Protein AF-A0A7C5UP45-F1 (afdb_monomer_lite)

Secondary structure (DSSP, 8-state):
-PPPPHHHHHHHHSHHHHHHHHHHHHHHHHHHHHHHHHHTT-GGGHHHHHHTHHHHHHHHHTT-S-HHHHHHHHHHHHHHHHHHHHHTTT-HHHHHHHHHHHHHHHHHHHHHHHHHS-----------------

pLDDT: mean 72.54, std 12.71, range [48.19, 88.56]

Sequence (134 aa):
MEEPTASEQERTIGRPAWRRVFIATLVAAGSFLLFYMGAILLPLLIWPGCVVFLPVGVWLGRGSRRPWMEGALYGLFATALVLLLLLLSDFPWAGLSALFLVLPQGVLGTWLGARLFPTWPRPPEKEEGDVPPP

Structure (mmCIF, N/CA/C/O backbone):
data_AF-A0A7C5UP45-F1
#
_entry.id   AF-A0A7C5UP45-F1
#
loop_
_atom_site.group_PDB
_atom_site.id
_atom_site.type_symbol
_atom_site.label_atom_id
_atom_site.label_alt_id
_atom_site.label_comp_id
_atom_site.label_asym_id
_atom_site.label_entity_id
_atom_site.label_seq_id
_atom_site.pdbx_PDB_ins_code
_atom_site.Cartn_x
_atom_site.Cartn_y
_atom_site.Cartn_z
_atom_site.occupancy
_atom_site.B_iso_or_equiv
_atom_site.auth_seq_id
_atom_site.auth_comp_id
_atom_site.auth_asym_id
_atom_site.auth_atom_id
_atom_site.pdbx_PDB_model_num
ATOM 1 N N . MET A 1 1 ? -18.748 22.664 32.625 1.00 49.09 1 MET A N 1
ATOM 2 C CA . MET A 1 1 ? -18.584 21.973 31.332 1.00 49.09 1 MET A CA 1
ATOM 3 C C . MET A 1 1 ? -17.423 22.653 30.641 1.00 49.09 1 MET A C 1
ATOM 5 O O . MET A 1 1 ? -17.612 23.728 30.094 1.00 49.09 1 MET A O 1
ATOM 9 N N . GLU A 1 2 ? -16.218 22.117 30.805 1.00 51.72 2 GLU A N 1
ATOM 10 C CA . GLU A 1 2 ? -15.027 22.642 30.133 1.00 51.72 2 GLU A CA 1
ATOM 11 C C . GLU A 1 2 ? -14.942 21.976 28.758 1.00 51.72 2 GLU A C 1
ATOM 13 O O . GLU A 1 2 ? -14.917 20.748 28.661 1.00 51.72 2 GLU A O 1
ATOM 18 N N . GLU A 1 3 ? -14.988 22.777 27.693 1.00 48.84 3 GLU A N 1
ATOM 19 C CA . GLU A 1 3 ? -14.711 22.291 26.344 1.00 48.84 3 GLU A CA 1
ATOM 20 C C . GLU A 1 3 ? -13.241 21.852 26.282 1.00 48.84 3 GLU A C 1
ATOM 22 O O . GLU A 1 3 ? -12.353 22.654 26.590 1.00 48.84 3 GLU A O 1
ATOM 27 N N . PRO A 1 4 ? -12.943 20.599 25.899 1.00 50.41 4 PRO A N 1
ATOM 28 C CA . PRO A 1 4 ? -11.565 20.168 25.742 1.00 50.41 4 PRO A CA 1
ATOM 29 C C . PRO A 1 4 ? -10.912 20.991 24.627 1.00 50.41 4 PRO A C 1
ATOM 31 O O . PRO A 1 4 ? -11.376 21.015 23.486 1.00 50.41 4 PRO A O 1
ATOM 34 N N . THR A 1 5 ? -9.833 21.689 24.974 1.00 60.75 5 THR A N 1
ATOM 35 C CA . THR A 1 5 ? -9.086 22.549 24.052 1.00 60.75 5 THR A CA 1
ATOM 36 C C . THR A 1 5 ? -8.499 21.732 22.896 1.00 60.75 5 THR A C 1
ATOM 38 O O . THR A 1 5 ? -8.014 20.613 23.084 1.00 60.75 5 THR A O 1
ATOM 41 N N . ALA A 1 6 ? -8.507 22.294 21.680 1.00 55.94 6 ALA A N 1
ATOM 42 C CA . ALA A 1 6 ? -8.041 21.638 20.448 1.00 55.94 6 ALA A CA 1
ATOM 43 C C . ALA A 1 6 ? -6.638 20.992 20.567 1.00 55.94 6 ALA A C 1
ATOM 45 O O . ALA A 1 6 ? -6.355 19.985 19.918 1.00 55.94 6 ALA A O 1
ATOM 46 N N . SER A 1 7 ? -5.790 21.504 21.465 1.00 56.31 7 SER A N 1
ATOM 47 C CA . SER A 1 7 ? -4.458 20.973 21.773 1.00 56.31 7 SER A CA 1
ATOM 48 C C . SER A 1 7 ? -4.440 19.616 22.497 1.00 56.31 7 SER A C 1
ATOM 50 O O . SER A 1 7 ? -3.471 18.864 22.359 1.00 56.31 7 SER A O 1
ATOM 52 N N . GLU A 1 8 ? -5.478 19.258 23.260 1.00 48.88 8 GLU A N 1
ATOM 53 C CA . GLU A 1 8 ? -5.574 17.946 23.928 1.00 48.88 8 GLU A CA 1
ATOM 54 C C . GLU A 1 8 ? -6.132 16.857 23.005 1.00 48.88 8 GLU A C 1
ATOM 56 O O . GLU A 1 8 ? -5.704 15.695 23.066 1.00 48.88 8 GLU A O 1
ATOM 61 N N . GLN A 1 9 ? -7.006 17.244 22.071 1.00 48.97 9 GLN A N 1
ATOM 62 C CA . GLN A 1 9 ? -7.429 16.380 20.968 1.00 48.97 9 GLN A CA 1
ATOM 63 C C . GLN A 1 9 ? -6.245 16.016 20.058 1.00 48.97 9 GLN A C 1
ATOM 65 O O . GLN A 1 9 ? -6.103 14.860 19.659 1.00 48.97 9 GLN A O 1
ATOM 70 N N . GLU A 1 10 ? -5.338 16.954 19.787 1.00 50.75 10 GLU A N 1
ATOM 71 C CA . GLU A 1 10 ? -4.148 16.709 18.960 1.00 50.75 10 GLU A CA 1
ATOM 72 C C . GLU A 1 10 ? -3.161 15.718 19.607 1.00 50.75 10 GLU A C 1
ATOM 74 O O . GLU A 1 10 ? -2.596 14.848 18.935 1.00 50.75 10 GLU A O 1
ATOM 79 N N . ARG A 1 11 ? -2.992 15.781 20.936 1.00 51.16 11 ARG A N 1
ATOM 80 C CA . ARG A 1 11 ? -2.053 14.911 21.671 1.00 51.16 11 ARG A CA 1
ATOM 81 C C . ARG A 1 11 ? -2.527 13.467 21.813 1.00 51.16 11 ARG A C 1
ATOM 83 O O . ARG A 1 11 ? -1.695 12.559 21.855 1.00 51.16 11 ARG A O 1
ATOM 90 N N . THR A 1 12 ? -3.834 13.231 21.855 1.00 48.19 12 THR A N 1
ATOM 91 C CA . THR A 1 12 ? -4.408 11.885 22.037 1.00 48.19 12 THR A CA 1
ATOM 92 C C . THR A 1 12 ? -4.595 11.121 20.723 1.00 48.19 12 THR A C 1
ATOM 94 O O . THR A 1 12 ? -4.638 9.889 20.728 1.00 48.19 12 THR A O 1
ATOM 97 N N . ILE A 1 13 ? -4.610 11.817 19.582 1.00 52.50 13 ILE A N 1
ATOM 98 C CA . ILE A 1 13 ? -4.746 11.213 18.245 1.00 52.50 13 ILE A CA 1
ATOM 99 C C . ILE A 1 13 ? -3.394 10.701 17.685 1.00 52.50 13 ILE A C 1
ATOM 101 O O . ILE A 1 13 ? -3.366 9.807 16.839 1.00 52.50 13 ILE A O 1
ATOM 105 N N . GLY A 1 14 ? -2.252 11.218 18.149 1.00 51.59 14 GLY A N 1
ATOM 106 C CA . GLY A 1 14 ? -1.064 11.295 17.286 1.00 51.59 14 GLY A CA 1
ATOM 107 C C . GLY A 1 14 ? -0.025 10.165 17.294 1.00 51.59 14 GLY A C 1
ATOM 108 O O . GLY A 1 14 ? 0.651 9.994 16.288 1.00 51.59 14 GLY A O 1
ATOM 109 N N . ARG A 1 15 ? 0.184 9.392 18.371 1.00 54.56 15 ARG A N 1
ATOM 110 C CA . ARG A 1 15 ? 1.388 8.518 18.460 1.00 54.56 15 ARG A CA 1
ATOM 111 C C . ARG A 1 15 ? 1.224 7.074 17.955 1.00 54.56 15 ARG A C 1
ATOM 113 O O . ARG A 1 15 ? 2.070 6.630 17.175 1.00 54.56 15 ARG A O 1
ATOM 120 N N . PRO A 1 16 ? 0.193 6.306 18.353 1.00 59.97 16 PRO A N 1
ATOM 121 C CA . PRO A 1 16 ? 0.090 4.906 17.935 1.00 59.97 16 PRO A CA 1
ATOM 122 C C . PRO A 1 16 ? -0.357 4.745 16.473 1.00 59.97 16 PRO A C 1
ATOM 124 O O . PRO A 1 16 ? 0.100 3.815 15.809 1.00 59.97 16 PRO A O 1
ATOM 127 N N . ALA A 1 17 ? -1.198 5.649 15.956 1.00 69.38 17 ALA A N 1
ATOM 128 C CA . ALA A 1 17 ? -1.698 5.603 14.579 1.00 69.38 17 ALA A CA 1
ATOM 129 C C . ALA A 1 17 ? -0.594 5.922 13.555 1.00 69.38 17 ALA A C 1
ATOM 131 O O . ALA A 1 17 ? -0.357 5.142 12.635 1.00 69.38 17 ALA A O 1
ATOM 132 N N . TRP A 1 18 ? 0.171 6.998 13.777 1.00 73.88 18 TRP A N 1
ATOM 133 C CA . TRP A 1 18 ? 1.299 7.366 12.913 1.00 73.88 18 TRP A CA 1
ATOM 134 C C . TRP A 1 18 ? 2.383 6.296 12.852 1.00 73.88 18 TRP A C 1
ATOM 136 O O . TRP A 1 18 ? 2.895 5.995 11.776 1.00 73.88 18 TRP A O 1
ATOM 146 N N . ARG A 1 19 ? 2.703 5.669 13.989 1.00 81.88 19 ARG A N 1
ATOM 147 C CA . ARG A 1 19 ? 3.680 4.576 14.028 1.00 81.88 19 ARG A CA 1
ATOM 148 C C . ARG A 1 19 ? 3.232 3.382 13.179 1.00 81.88 19 ARG A C 1
ATOM 150 O O . ARG A 1 19 ? 4.066 2.782 12.509 1.00 81.88 19 ARG A O 1
ATOM 157 N N . ARG A 1 20 ? 1.937 3.046 13.175 1.00 80.69 20 ARG A N 1
ATOM 158 C CA . ARG A 1 20 ? 1.391 1.968 12.330 1.00 80.69 20 ARG A CA 1
ATOM 159 C C . ARG A 1 20 ? 1.444 2.318 10.850 1.00 80.69 20 ARG A C 1
ATOM 161 O O . ARG A 1 20 ? 1.889 1.481 10.075 1.00 80.69 20 ARG A O 1
ATOM 168 N N . VAL A 1 21 ? 1.061 3.542 10.482 1.00 82.44 21 VAL A N 1
ATOM 169 C CA . VAL A 1 21 ? 1.167 4.031 9.098 1.00 82.44 21 VAL A CA 1
ATOM 170 C C . VAL A 1 21 ? 2.620 3.969 8.631 1.00 82.44 21 VAL A C 1
ATOM 172 O O . VAL A 1 21 ? 2.894 3.402 7.583 1.00 82.44 21 VAL A O 1
ATOM 175 N N . PHE A 1 22 ? 3.565 4.455 9.438 1.00 83.06 22 PHE A N 1
ATOM 176 C CA . PHE A 1 22 ? 4.987 4.436 9.099 1.00 83.06 22 PHE A CA 1
ATOM 177 C C . PHE A 1 22 ? 5.538 3.012 8.924 1.00 83.06 22 PHE A C 1
ATOM 179 O O . PHE A 1 22 ? 6.210 2.732 7.935 1.00 83.06 22 PHE A O 1
ATOM 186 N N . ILE A 1 23 ? 5.213 2.091 9.840 1.00 85.56 23 ILE A N 1
ATOM 187 C CA . ILE A 1 23 ? 5.613 0.678 9.724 1.00 85.56 23 ILE A CA 1
ATOM 188 C C . ILE A 1 23 ? 4.985 0.038 8.480 1.00 85.56 23 ILE A C 1
ATOM 190 O O . ILE A 1 23 ? 5.685 -0.642 7.738 1.00 85.56 23 ILE A O 1
ATOM 194 N N . ALA A 1 24 ? 3.695 0.267 8.223 1.00 83.88 24 ALA A N 1
ATOM 195 C CA . ALA A 1 24 ? 3.014 -0.253 7.038 1.00 83.88 24 ALA A CA 1
ATOM 196 C C . ALA A 1 24 ? 3.665 0.268 5.750 1.00 83.88 24 ALA A C 1
ATOM 198 O O . ALA A 1 24 ? 3.940 -0.511 4.838 1.00 83.88 24 ALA A O 1
ATOM 199 N N . THR A 1 25 ? 3.999 1.559 5.699 1.00 84.62 25 THR A N 1
ATOM 200 C CA . THR A 1 25 ? 4.753 2.145 4.589 1.00 84.62 25 THR A CA 1
ATOM 201 C C . THR A 1 25 ? 6.107 1.462 4.427 1.00 84.62 25 THR A C 1
ATOM 203 O O . THR A 1 25 ? 6.414 1.041 3.320 1.00 84.62 25 THR A O 1
ATOM 206 N N . LEU A 1 26 ? 6.890 1.284 5.497 1.00 86.19 26 LEU A N 1
ATOM 207 C CA . LEU A 1 26 ? 8.199 0.618 5.431 1.00 86.19 26 LEU A CA 1
ATOM 208 C C . LEU A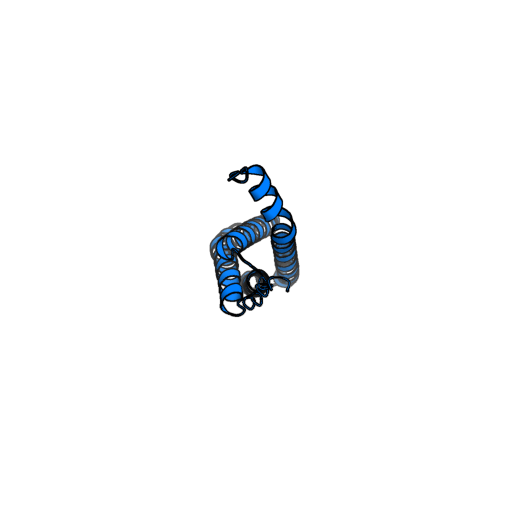 1 26 ? 8.109 -0.847 4.982 1.00 86.19 26 LEU A C 1
ATOM 210 O O . LEU A 1 26 ? 8.955 -1.308 4.220 1.00 86.19 26 LEU A O 1
ATOM 214 N N . VAL A 1 27 ? 7.090 -1.585 5.422 1.00 86.06 27 VAL A N 1
ATOM 215 C CA . VAL A 1 27 ? 6.881 -2.981 5.011 1.00 86.06 27 VAL A CA 1
ATOM 216 C C . VAL A 1 27 ? 6.502 -3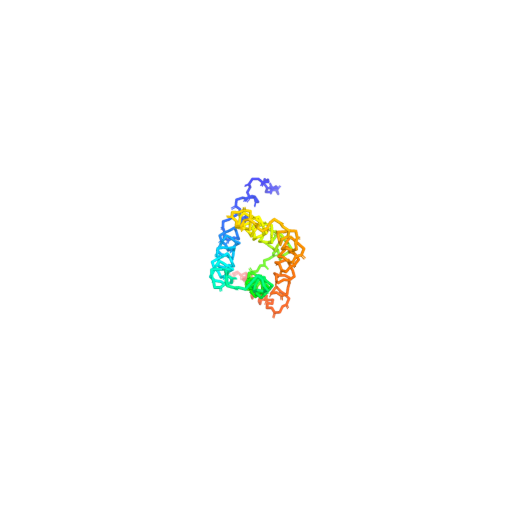.057 3.535 1.00 86.06 27 VAL A C 1
ATOM 218 O O . VAL A 1 27 ? 7.069 -3.866 2.798 1.00 86.06 27 VAL A O 1
ATOM 221 N N . ALA A 1 28 ? 5.581 -2.201 3.086 1.00 84.25 28 ALA A N 1
ATOM 222 C CA . ALA A 1 28 ? 5.188 -2.135 1.682 1.00 84.25 28 ALA A CA 1
ATOM 223 C C . ALA A 1 28 ? 6.361 -1.704 0.796 1.00 84.25 28 ALA A C 1
ATOM 225 O O . ALA A 1 28 ? 6.610 -2.319 -0.234 1.00 84.25 28 ALA A O 1
ATOM 226 N N . ALA A 1 29 ? 7.123 -0.712 1.249 1.00 81.56 29 ALA A N 1
ATOM 227 C CA . ALA A 1 29 ? 8.343 -0.226 0.627 1.00 81.56 29 ALA A CA 1
ATOM 228 C C . ALA A 1 29 ? 9.406 -1.309 0.475 1.00 81.56 29 ALA A C 1
ATOM 230 O O . ALA A 1 29 ? 9.917 -1.514 -0.619 1.00 81.56 29 ALA A O 1
ATOM 231 N N . GLY A 1 30 ? 9.734 -2.006 1.565 1.00 82.44 30 GLY A N 1
ATOM 232 C CA . GLY A 1 30 ? 10.732 -3.070 1.560 1.00 82.44 30 GLY A CA 1
ATOM 233 C C . GLY A 1 30 ? 10.302 -4.234 0.673 1.00 82.44 30 GLY A C 1
ATOM 234 O O . GLY A 1 30 ? 11.103 -4.738 -0.106 1.00 82.44 30 GLY A O 1
ATOM 235 N N . SER A 1 31 ? 9.020 -4.606 0.721 1.00 83.38 31 SER A N 1
ATOM 236 C CA . SER A 1 31 ? 8.462 -5.649 -0.147 1.00 83.38 31 SER A CA 1
ATOM 237 C C . SER A 1 31 ? 8.519 -5.235 -1.617 1.00 83.38 31 SER A C 1
ATOM 239 O O . SER A 1 31 ? 8.992 -6.001 -2.452 1.00 83.38 31 SER A O 1
ATOM 241 N N . PHE A 1 32 ? 8.102 -4.005 -1.930 1.00 80.25 32 PHE A N 1
ATOM 242 C CA . PHE A 1 32 ? 8.189 -3.443 -3.273 1.00 80.25 32 PHE A CA 1
ATOM 243 C C . PHE A 1 32 ? 9.639 -3.382 -3.757 1.00 80.25 32 PHE A C 1
ATOM 245 O O . PHE A 1 32 ? 9.904 -3.786 -4.879 1.00 80.25 32 PHE A O 1
ATOM 252 N N . LEU A 1 33 ? 10.583 -2.954 -2.916 1.00 78.44 33 LEU A N 1
ATOM 253 C CA . LEU A 1 33 ? 12.004 -2.879 -3.253 1.00 78.44 33 LEU A CA 1
ATOM 254 C C . LEU A 1 33 ? 12.608 -4.265 -3.513 1.00 78.44 33 LEU A C 1
ATOM 256 O O . LEU A 1 33 ? 13.382 -4.416 -4.452 1.00 78.44 33 LEU A O 1
ATOM 260 N N . LEU A 1 34 ? 12.247 -5.278 -2.722 1.00 79.12 34 LEU A N 1
ATOM 261 C CA . LEU A 1 34 ? 12.676 -6.664 -2.945 1.00 79.12 34 LEU A CA 1
ATOM 262 C C . LEU A 1 34 ? 12.141 -7.203 -4.276 1.00 79.12 34 LEU A C 1
ATOM 264 O O . LEU A 1 34 ? 12.897 -7.790 -5.050 1.00 79.12 34 LEU A O 1
ATOM 268 N N . PHE A 1 35 ? 10.863 -6.950 -4.573 1.00 75.38 35 PHE A N 1
ATOM 269 C CA . PHE A 1 35 ? 10.282 -7.269 -5.877 1.00 75.38 35 PHE A CA 1
ATOM 270 C C . PHE A 1 35 ? 10.964 -6.493 -7.003 1.00 75.38 35 PHE A C 1
ATOM 272 O O . PHE A 1 35 ? 11.259 -7.070 -8.042 1.00 75.38 35 PHE A O 1
ATOM 279 N N . TYR A 1 36 ? 11.259 -5.213 -6.783 1.00 72.94 36 TYR A N 1
ATOM 280 C CA . TYR A 1 36 ? 11.886 -4.323 -7.749 1.00 72.94 36 TYR A CA 1
ATOM 281 C C . TYR A 1 36 ? 13.330 -4.734 -8.075 1.00 72.94 36 TYR A C 1
ATOM 283 O O . TYR A 1 36 ? 13.696 -4.815 -9.242 1.00 72.94 36 TYR A O 1
ATOM 291 N N . MET A 1 37 ? 14.129 -5.085 -7.065 1.00 72.31 37 MET A N 1
ATOM 292 C CA . MET A 1 37 ? 15.483 -5.628 -7.233 1.00 72.31 37 MET A CA 1
ATOM 293 C C . MET A 1 37 ? 15.469 -6.942 -8.027 1.00 72.31 37 MET A C 1
ATOM 295 O O . MET A 1 37 ? 16.316 -7.141 -8.895 1.00 72.31 37 MET A O 1
ATOM 299 N N . GLY A 1 38 ? 14.478 -7.813 -7.796 1.00 65.12 38 GLY A N 1
ATOM 300 C CA . GLY A 1 38 ? 14.257 -9.001 -8.632 1.00 65.12 38 GLY A CA 1
ATOM 301 C C . GLY A 1 38 ? 13.734 -8.673 -10.040 1.00 65.12 38 GLY A C 1
ATOM 302 O O . GLY A 1 38 ? 13.993 -9.412 -10.989 1.00 65.12 38 GLY A O 1
ATOM 303 N N . ALA A 1 39 ? 13.029 -7.549 -10.186 1.00 60.94 39 ALA A N 1
ATOM 304 C CA . ALA A 1 39 ? 12.409 -7.070 -11.419 1.00 60.94 39 ALA A CA 1
ATOM 305 C C . ALA A 1 39 ? 13.349 -6.323 -12.367 1.00 60.94 39 ALA A C 1
ATOM 307 O O . ALA A 1 39 ? 12.959 -6.091 -13.508 1.00 60.94 39 ALA A O 1
ATOM 308 N N . ILE A 1 40 ? 14.578 -5.989 -11.958 1.00 57.81 40 ILE A N 1
ATOM 309 C CA . ILE A 1 40 ? 15.595 -5.379 -12.839 1.00 57.81 40 ILE A CA 1
ATOM 310 C C . ILE A 1 40 ? 15.791 -6.195 -14.136 1.00 57.81 40 ILE A C 1
ATOM 312 O O . ILE A 1 40 ? 16.143 -5.641 -15.173 1.00 57.81 40 ILE A O 1
ATOM 316 N N . LEU A 1 41 ? 15.492 -7.499 -14.111 1.00 53.25 41 LEU A N 1
ATOM 317 C CA . LEU A 1 41 ? 15.509 -8.378 -15.284 1.00 53.25 41 LEU A CA 1
ATOM 318 C C . LEU A 1 41 ? 14.244 -8.304 -16.167 1.00 53.25 41 LEU A C 1
ATOM 320 O O . LEU A 1 41 ? 14.331 -8.615 -17.353 1.00 53.25 41 LEU A O 1
ATOM 324 N N . LEU A 1 42 ? 13.080 -7.906 -15.638 1.00 56.94 42 LEU A N 1
ATOM 325 C CA . LEU A 1 42 ? 11.813 -7.804 -16.375 1.00 56.94 42 LEU A CA 1
ATOM 326 C C . LEU A 1 42 ? 10.968 -6.603 -15.884 1.00 56.94 42 LEU A C 1
ATOM 328 O O . LEU A 1 42 ? 10.287 -6.720 -14.864 1.00 56.94 42 LEU A O 1
ATOM 332 N N . PRO A 1 43 ? 10.873 -5.491 -16.642 1.00 58.94 43 PRO A N 1
ATOM 333 C CA . PRO A 1 43 ? 10.050 -4.326 -16.272 1.00 58.94 43 PRO A CA 1
ATOM 334 C C . PRO A 1 43 ? 8.548 -4.639 -16.104 1.00 58.94 43 PRO A C 1
ATOM 336 O O . PRO A 1 43 ? 7.821 -3.910 -15.431 1.00 58.94 43 PRO A O 1
ATOM 339 N N . LEU A 1 44 ? 8.079 -5.770 -16.642 1.00 61.91 44 LEU A N 1
ATOM 340 C CA . LEU A 1 44 ? 6.729 -6.306 -16.422 1.00 61.91 44 LEU A CA 1
ATOM 341 C C . LEU A 1 44 ? 6.433 -6.636 -14.944 1.00 61.91 44 LEU A C 1
ATOM 343 O O . LEU A 1 44 ? 5.268 -6.685 -14.554 1.00 61.91 44 LEU A O 1
ATOM 347 N N . LEU A 1 45 ? 7.461 -6.823 -14.110 1.00 64.62 45 LEU A N 1
ATOM 348 C CA . LEU A 1 45 ? 7.321 -7.181 -12.695 1.00 64.62 45 LEU A CA 1
ATOM 349 C C . LEU A 1 45 ? 7.012 -5.984 -11.770 1.00 64.62 45 LEU A C 1
ATOM 351 O O . LEU A 1 45 ? 6.694 -6.187 -10.597 1.00 64.62 45 LEU A O 1
ATOM 355 N N . ILE A 1 46 ? 7.005 -4.749 -12.284 1.00 67.06 46 ILE A N 1
ATOM 356 C CA . ILE A 1 46 ? 6.569 -3.563 -11.519 1.00 67.06 46 ILE A CA 1
ATOM 357 C C . ILE A 1 46 ? 5.098 -3.708 -11.086 1.00 67.06 46 ILE A C 1
ATOM 359 O O . ILE A 1 46 ? 4.740 -3.386 -9.954 1.00 67.06 46 ILE A O 1
ATOM 363 N N . TRP A 1 47 ? 4.257 -4.273 -11.956 1.00 68.38 47 TRP A N 1
ATOM 364 C CA . TRP A 1 47 ? 2.829 -4.493 -11.710 1.00 68.38 47 TRP A CA 1
ATOM 365 C C . TRP A 1 47 ? 2.532 -5.460 -10.551 1.00 68.38 47 TRP A C 1
ATOM 367 O O . TRP A 1 47 ? 1.772 -5.081 -9.658 1.00 68.38 47 TRP A O 1
ATOM 377 N N . PRO A 1 48 ? 3.117 -6.675 -10.488 1.00 69.19 48 PRO A N 1
ATOM 378 C CA . PRO A 1 48 ? 2.982 -7.535 -9.314 1.00 69.19 48 PRO A CA 1
ATOM 379 C C . PRO A 1 48 ? 3.625 -6.923 -8.064 1.00 69.19 48 PRO A C 1
ATOM 381 O O . PRO A 1 48 ? 3.098 -7.116 -6.970 1.00 69.19 48 PRO A O 1
ATOM 384 N N . GLY A 1 49 ? 4.678 -6.111 -8.210 1.00 71.81 49 GLY A N 1
ATOM 385 C CA . GLY A 1 49 ? 5.218 -5.305 -7.113 1.00 71.81 49 GLY A CA 1
ATOM 386 C C . GLY A 1 49 ? 4.165 -4.381 -6.491 1.00 71.81 49 GLY A C 1
ATOM 387 O O . GLY A 1 49 ? 4.100 -4.270 -5.272 1.00 71.81 49 GLY A O 1
ATOM 388 N N . CYS A 1 50 ? 3.271 -3.788 -7.288 1.00 75.44 50 CYS A N 1
ATOM 389 C CA . CYS A 1 50 ? 2.169 -2.969 -6.771 1.00 75.44 50 CYS A CA 1
ATOM 390 C C . CYS A 1 50 ? 1.100 -3.781 -6.010 1.00 75.44 50 CYS A C 1
ATOM 392 O O . CYS A 1 50 ? 0.390 -3.242 -5.161 1.00 75.44 50 CYS A O 1
ATOM 394 N N . VAL A 1 51 ? 0.983 -5.090 -6.245 1.00 80.69 51 VAL A N 1
ATOM 395 C CA . VAL A 1 51 ? -0.011 -5.927 -5.548 1.00 80.69 51 VAL A CA 1
ATOM 396 C C . VAL A 1 51 ? 0.259 -5.983 -4.040 1.00 80.69 51 VAL A C 1
ATOM 398 O O . VAL A 1 51 ? -0.688 -6.153 -3.279 1.00 80.69 51 VAL A O 1
ATOM 401 N N . VAL A 1 52 ? 1.500 -5.756 -3.583 1.00 83.62 52 VAL A N 1
ATOM 402 C CA . VAL A 1 52 ? 1.869 -5.790 -2.152 1.00 83.62 52 VAL A CA 1
ATOM 403 C C . VAL A 1 52 ? 1.259 -4.650 -1.326 1.00 83.62 52 VAL A C 1
ATOM 405 O O . VAL A 1 52 ? 1.092 -4.803 -0.115 1.00 83.62 52 VAL A O 1
ATOM 408 N N . PHE A 1 53 ? 0.868 -3.530 -1.946 1.00 84.50 53 PHE A N 1
ATOM 409 C CA . PHE A 1 53 ? 0.275 -2.392 -1.228 1.00 84.50 53 PHE A CA 1
ATOM 410 C C . PHE A 1 53 ? -1.133 -2.700 -0.706 1.00 84.50 53 PHE A C 1
ATOM 412 O O . PHE A 1 53 ? -1.540 -2.209 0.346 1.00 84.50 53 PHE A O 1
ATOM 419 N N . LEU A 1 54 ? -1.870 -3.563 -1.404 1.00 84.44 54 LEU A N 1
ATOM 420 C CA . LEU A 1 54 ? -3.232 -3.932 -1.036 1.00 84.44 54 LEU A CA 1
ATOM 421 C C . LEU A 1 54 ? -3.308 -4.782 0.254 1.00 84.44 54 LEU A C 1
ATOM 423 O O . LEU A 1 54 ? -4.020 -4.367 1.167 1.00 84.44 54 LEU A O 1
ATOM 427 N N . PRO A 1 55 ? -2.578 -5.907 0.419 1.00 86.06 55 PRO A N 1
ATOM 428 C CA . PRO A 1 55 ? -2.591 -6.685 1.658 1.00 86.06 55 PRO A CA 1
ATOM 429 C C . PRO A 1 55 ? -1.995 -5.917 2.844 1.00 86.06 55 PRO A C 1
ATOM 431 O O . PRO A 1 55 ? -2.480 -6.071 3.966 1.00 86.06 55 PRO A O 1
ATOM 434 N N . VAL A 1 56 ? -1.000 -5.052 2.616 1.00 86.44 56 VAL A N 1
ATOM 435 C CA . VAL A 1 56 ? -0.467 -4.177 3.673 1.00 86.44 56 VAL A CA 1
ATOM 436 C C . VAL A 1 56 ? -1.507 -3.135 4.094 1.00 86.44 56 VAL A C 1
ATOM 438 O O . VAL A 1 56 ? -1.709 -2.932 5.293 1.00 86.44 56 VAL A O 1
ATOM 441 N N . GLY A 1 57 ? -2.233 -2.548 3.138 1.00 85.38 57 GLY A N 1
ATOM 442 C CA . GLY A 1 57 ? -3.392 -1.702 3.416 1.00 85.38 57 GLY A CA 1
ATOM 443 C C . GLY A 1 57 ? -4.461 -2.446 4.223 1.00 85.38 57 GLY A C 1
ATOM 444 O O . GLY A 1 57 ? -4.907 -1.947 5.252 1.00 85.38 57 GLY A O 1
ATOM 445 N N . VAL A 1 58 ? -4.820 -3.676 3.834 1.00 87.44 58 VAL A N 1
ATOM 446 C CA . VAL A 1 58 ? -5.772 -4.518 4.588 1.00 87.44 58 VAL A CA 1
ATOM 447 C C . VAL A 1 58 ? -5.302 -4.714 6.022 1.00 87.44 58 VAL A C 1
ATOM 449 O O . VAL A 1 58 ? -6.084 -4.518 6.951 1.00 87.44 58 VAL A O 1
ATOM 452 N N . TRP A 1 59 ? -4.031 -5.053 6.224 1.00 88.00 59 TRP A N 1
ATOM 453 C CA . TRP A 1 59 ? -3.461 -5.223 7.557 1.00 88.00 59 TRP A CA 1
ATOM 454 C C . TRP A 1 59 ? -3.543 -3.944 8.401 1.00 88.00 59 TRP A C 1
ATOM 456 O O . TRP A 1 59 ? -3.971 -4.011 9.556 1.00 88.00 59 TRP A O 1
ATOM 466 N N . LEU A 1 60 ? -3.222 -2.786 7.814 1.00 85.31 60 LEU A N 1
ATOM 467 C CA . LEU A 1 60 ? -3.355 -1.480 8.463 1.00 85.31 60 LEU A CA 1
ATOM 468 C C . LEU A 1 60 ? -4.817 -1.192 8.858 1.00 85.31 60 LEU A C 1
ATOM 470 O O . LEU A 1 60 ? -5.091 -0.765 9.981 1.00 85.31 60 LEU A O 1
ATOM 474 N N . GLY A 1 61 ? -5.760 -1.505 7.968 1.00 83.38 61 GLY A N 1
ATOM 475 C CA . GLY A 1 61 ? -7.192 -1.283 8.161 1.00 83.38 61 GLY A CA 1
ATOM 476 C C . GLY A 1 61 ? -7.817 -2.069 9.315 1.00 83.38 61 GLY A C 1
ATOM 477 O O . GLY A 1 61 ? -8.730 -1.562 9.963 1.00 83.38 61 GLY A O 1
ATOM 478 N N . ARG A 1 62 ? -7.303 -3.268 9.632 1.00 83.94 62 ARG A N 1
ATOM 479 C CA . ARG A 1 62 ? -7.860 -4.158 10.678 1.00 83.94 62 ARG A CA 1
ATOM 480 C C . ARG A 1 62 ? -7.972 -3.517 12.058 1.00 83.94 62 ARG A C 1
ATOM 482 O O . ARG A 1 62 ? -8.785 -3.941 12.867 1.00 83.94 62 ARG A O 1
ATOM 489 N N . GLY A 1 63 ? -7.087 -2.576 12.371 1.00 77.31 63 GLY A N 1
ATOM 490 C CA . GLY A 1 63 ? -7.020 -1.924 13.680 1.00 77.31 63 GLY A CA 1
ATOM 491 C C . GLY A 1 63 ? -7.310 -0.430 13.623 1.00 77.31 63 GLY A C 1
ATOM 492 O O . GLY A 1 63 ? -6.985 0.268 14.589 1.00 77.31 63 GLY A O 1
ATOM 493 N N . SER A 1 64 ? -7.829 0.057 12.495 1.00 76.06 64 SER A N 1
ATOM 494 C CA . SER A 1 64 ? -7.993 1.479 12.222 1.00 76.06 64 SER A CA 1
ATOM 495 C C . SER A 1 64 ? -9.350 1.986 12.695 1.00 76.06 64 SER A C 1
ATOM 497 O O . SER A 1 64 ? -10.391 1.431 12.353 1.00 76.06 64 SER A O 1
ATOM 499 N N . ARG A 1 65 ? -9.353 3.097 13.440 1.00 74.25 65 ARG A N 1
ATOM 500 C CA . ARG A 1 65 ? -10.587 3.838 13.762 1.00 74.25 65 ARG A CA 1
ATOM 501 C C . ARG A 1 65 ? -10.954 4.861 12.684 1.00 74.25 65 ARG A C 1
ATOM 503 O O . ARG A 1 65 ? -12.074 5.361 12.679 1.00 74.25 65 ARG A O 1
ATOM 510 N N . ARG A 1 66 ? -10.013 5.207 11.799 1.00 80.44 66 ARG A N 1
ATOM 511 C CA . ARG A 1 66 ? -10.176 6.210 10.734 1.00 80.44 66 ARG A CA 1
ATOM 512 C C . ARG A 1 66 ? -9.566 5.680 9.428 1.00 80.44 66 ARG A C 1
ATOM 514 O O . ARG A 1 66 ? -8.569 6.232 8.959 1.00 80.44 66 ARG A O 1
ATOM 521 N N . PRO A 1 67 ? -10.165 4.638 8.821 1.00 81.62 67 PRO A N 1
ATOM 522 C CA . PRO A 1 67 ? -9.568 3.932 7.686 1.00 81.62 67 PRO A CA 1
ATOM 523 C C . PRO A 1 67 ? -9.331 4.829 6.468 1.00 81.62 67 PRO A C 1
ATOM 525 O O . PRO A 1 67 ? -8.356 4.642 5.752 1.00 81.62 67 PRO A O 1
ATOM 528 N N . TRP A 1 68 ? -10.172 5.846 6.262 1.00 83.19 68 TRP A N 1
ATOM 529 C CA . TRP A 1 68 ? -10.003 6.819 5.180 1.00 83.19 68 TRP A CA 1
ATOM 530 C C . TRP A 1 68 ? -8.771 7.708 5.366 1.00 83.19 68 TRP A C 1
ATOM 532 O O . TRP A 1 68 ? -8.012 7.906 4.426 1.00 83.19 68 TRP A O 1
ATOM 542 N N . MET A 1 69 ? -8.549 8.217 6.581 1.00 84.81 69 MET A N 1
ATOM 543 C CA . MET A 1 69 ? -7.426 9.110 6.875 1.00 84.81 69 MET A CA 1
ATOM 544 C C . MET A 1 69 ? -6.107 8.333 6.912 1.00 84.81 69 MET A C 1
ATOM 546 O O . MET A 1 69 ? -5.131 8.749 6.295 1.00 84.81 69 MET A O 1
ATOM 550 N N . GLU A 1 70 ? -6.083 7.180 7.588 1.00 82.81 70 GLU A N 1
ATOM 551 C CA . GLU A 1 70 ? -4.896 6.317 7.648 1.00 82.81 70 GLU A CA 1
ATOM 552 C C . GLU A 1 70 ? -4.560 5.725 6.276 1.00 82.81 70 GLU A C 1
ATOM 554 O O . GLU A 1 70 ? -3.388 5.689 5.908 1.00 82.81 70 GLU A O 1
ATOM 559 N N . GLY A 1 71 ? -5.571 5.340 5.490 1.00 83.50 71 GLY A N 1
ATOM 560 C CA . GLY A 1 71 ? -5.394 4.843 4.128 1.00 83.50 71 GLY A CA 1
ATOM 561 C C . GLY A 1 71 ? -4.914 5.918 3.155 1.00 83.50 71 GLY A C 1
ATOM 562 O O . GLY A 1 71 ? -4.052 5.634 2.328 1.00 83.50 71 GLY A O 1
ATOM 563 N N . ALA A 1 72 ? -5.408 7.155 3.277 1.00 85.75 72 ALA A N 1
ATOM 564 C CA . ALA A 1 72 ? -4.923 8.282 2.481 1.00 85.75 72 ALA A CA 1
ATOM 565 C C . ALA A 1 72 ? -3.463 8.617 2.813 1.00 85.75 72 ALA A C 1
ATOM 567 O O . ALA A 1 72 ? -2.655 8.758 1.901 1.00 85.75 72 ALA A O 1
ATOM 568 N N . LEU A 1 73 ? -3.102 8.679 4.101 1.00 85.56 73 LEU A N 1
ATOM 569 C CA . LEU A 1 73 ? -1.717 8.906 4.524 1.00 85.56 73 LEU A CA 1
ATOM 570 C C . LEU A 1 73 ? -0.803 7.775 4.048 1.00 85.56 73 LEU A C 1
ATOM 572 O O . LEU A 1 73 ? 0.217 8.042 3.419 1.00 85.56 73 LEU A O 1
ATOM 576 N N . TYR A 1 74 ? -1.183 6.520 4.294 1.00 85.38 74 TYR A N 1
ATOM 577 C CA . TYR A 1 74 ? -0.436 5.352 3.830 1.00 85.38 74 TYR A CA 1
ATOM 578 C C . TYR A 1 74 ? -0.251 5.365 2.309 1.00 85.38 74 TYR A C 1
ATOM 580 O O . TYR A 1 74 ? 0.878 5.253 1.838 1.00 85.38 74 TYR A O 1
ATOM 588 N N . GLY A 1 75 ? -1.329 5.568 1.547 1.00 85.38 75 GLY A N 1
ATOM 589 C CA . GLY A 1 75 ? -1.284 5.639 0.088 1.00 85.38 75 GLY A CA 1
ATOM 590 C C . GLY A 1 75 ? -0.389 6.770 -0.414 1.00 85.38 75 GLY A C 1
ATOM 591 O O . GLY A 1 75 ? 0.391 6.560 -1.341 1.00 85.38 75 GLY A O 1
ATOM 592 N N . LEU A 1 76 ? -0.436 7.944 0.219 1.00 86.00 76 LEU A N 1
ATOM 593 C CA . LEU A 1 76 ? 0.376 9.102 -0.160 1.00 86.00 76 LEU A CA 1
ATOM 594 C C . LEU A 1 76 ? 1.866 8.872 0.130 1.00 86.00 76 LEU A C 1
ATOM 596 O O . LEU A 1 76 ? 2.696 9.100 -0.747 1.00 86.00 76 LEU A O 1
ATOM 600 N N . PHE A 1 77 ? 2.206 8.336 1.307 1.00 84.50 77 PHE A N 1
ATOM 601 C CA . PHE A 1 77 ? 3.585 7.970 1.648 1.00 84.50 77 PHE A CA 1
ATOM 602 C C . PHE A 1 77 ? 4.129 6.848 0.760 1.00 84.50 77 PHE A C 1
ATOM 604 O O . PHE A 1 77 ? 5.247 6.953 0.256 1.00 84.50 77 PHE A O 1
ATOM 611 N N . ALA A 1 78 ? 3.346 5.790 0.546 1.00 83.38 78 ALA A N 1
ATOM 612 C CA . ALA A 1 78 ? 3.713 4.678 -0.322 1.00 83.38 78 ALA A CA 1
ATOM 613 C C . ALA A 1 78 ? 3.959 5.150 -1.761 1.00 83.38 78 ALA A C 1
ATOM 615 O O . ALA A 1 78 ? 4.966 4.792 -2.366 1.00 83.38 78 ALA A O 1
ATOM 616 N N . THR A 1 79 ? 3.083 6.009 -2.283 1.00 84.50 79 THR A N 1
ATOM 617 C CA . THR A 1 79 ? 3.214 6.563 -3.636 1.00 84.50 79 THR A CA 1
ATOM 618 C C . THR A 1 79 ? 4.431 7.471 -3.755 1.00 84.50 79 THR A C 1
ATOM 620 O O . THR A 1 79 ? 5.207 7.311 -4.692 1.00 84.50 79 THR A O 1
ATOM 623 N N . ALA A 1 80 ? 4.642 8.385 -2.801 1.00 85.25 80 ALA A N 1
ATOM 624 C CA . ALA A 1 80 ? 5.813 9.261 -2.791 1.00 85.25 80 A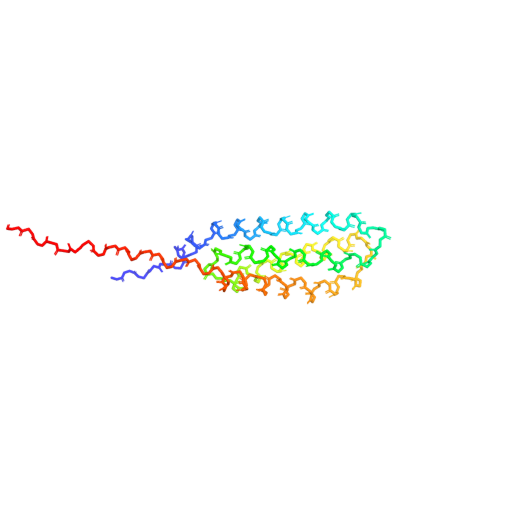LA A CA 1
ATOM 625 C C . ALA A 1 80 ? 7.120 8.456 -2.787 1.00 85.25 80 ALA A C 1
ATOM 627 O O . ALA A 1 80 ? 8.061 8.789 -3.506 1.00 85.25 80 ALA A O 1
ATOM 628 N N . LEU A 1 81 ? 7.162 7.363 -2.024 1.00 81.81 81 LEU A N 1
ATOM 629 C CA . LEU A 1 81 ? 8.325 6.493 -1.973 1.00 81.81 81 LEU A C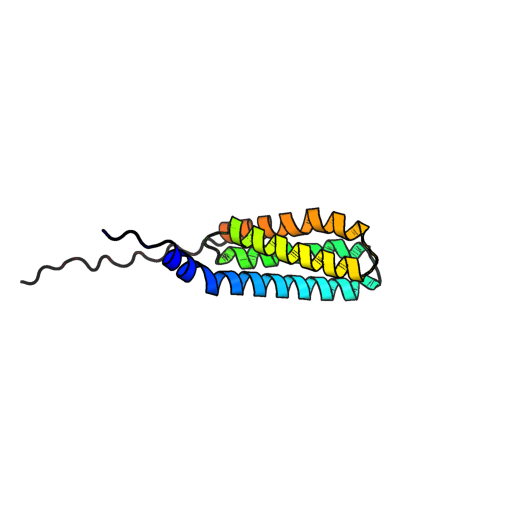A 1
ATOM 630 C C . LEU A 1 81 ? 8.532 5.698 -3.272 1.00 81.81 81 LEU A C 1
ATOM 632 O O . LEU A 1 81 ? 9.658 5.611 -3.755 1.00 81.81 81 LEU A O 1
ATOM 636 N N . VAL A 1 82 ? 7.470 5.138 -3.859 1.00 79.94 82 VAL A N 1
ATOM 637 C CA . VAL A 1 82 ? 7.555 4.437 -5.153 1.00 79.94 82 VAL A CA 1
ATOM 638 C C . VAL A 1 82 ? 8.011 5.391 -6.255 1.00 79.94 82 VAL A C 1
ATOM 640 O O . VAL A 1 82 ? 8.886 5.036 -7.040 1.00 79.94 82 VAL A O 1
ATOM 643 N N . LEU A 1 83 ? 7.483 6.617 -6.283 1.00 80.06 83 LEU A N 1
ATOM 644 C CA . LEU A 1 83 ? 7.936 7.656 -7.205 1.00 80.06 83 LEU A CA 1
ATOM 645 C C . LEU A 1 83 ? 9.415 7.982 -7.006 1.00 80.06 83 LEU A C 1
ATOM 647 O O . LEU A 1 83 ? 10.142 8.055 -7.990 1.00 80.06 83 LEU A O 1
ATOM 651 N N . LEU A 1 84 ? 9.871 8.133 -5.759 1.00 82.69 84 LEU A N 1
ATOM 652 C CA . LEU A 1 84 ? 11.281 8.379 -5.457 1.00 82.69 84 LEU A CA 1
ATOM 653 C C . LEU A 1 84 ? 12.173 7.233 -5.965 1.00 82.69 84 LEU A C 1
ATOM 655 O O . LEU A 1 84 ? 13.197 7.488 -6.592 1.00 82.69 84 LEU A O 1
ATOM 659 N N . LEU A 1 85 ? 11.769 5.979 -5.748 1.00 75.56 85 LEU A N 1
ATOM 660 C CA . LEU A 1 85 ? 12.504 4.797 -6.214 1.00 75.56 85 LEU A CA 1
ATOM 661 C C . LEU A 1 85 ? 12.545 4.686 -7.745 1.00 75.56 85 LEU A C 1
ATOM 663 O O . LEU A 1 85 ? 13.588 4.358 -8.310 1.00 75.56 85 LEU A O 1
ATOM 667 N N . LEU A 1 86 ? 11.432 4.974 -8.422 1.00 75.56 86 LEU A N 1
ATOM 668 C CA . LEU A 1 86 ? 11.349 4.931 -9.885 1.00 75.56 86 LEU A CA 1
ATOM 669 C C . LEU A 1 86 ? 12.101 6.093 -10.541 1.00 75.56 86 LEU A C 1
ATOM 671 O O . LEU A 1 86 ? 12.709 5.902 -11.594 1.00 75.56 86 LEU A O 1
ATOM 675 N N . LEU A 1 87 ? 12.112 7.269 -9.905 1.00 77.94 87 LEU A N 1
ATOM 676 C CA . LEU A 1 87 ? 12.898 8.421 -10.346 1.00 77.94 87 LEU A CA 1
ATOM 677 C C . LEU A 1 87 ? 14.403 8.127 -10.291 1.00 77.94 87 LEU A C 1
ATOM 679 O O . LEU A 1 87 ? 15.128 8.509 -11.200 1.00 77.94 87 LEU A O 1
ATOM 683 N N . LEU A 1 88 ? 14.858 7.402 -9.264 1.00 76.75 88 LEU A N 1
ATOM 684 C CA . LEU A 1 88 ? 16.247 6.939 -9.144 1.00 76.75 88 LEU A CA 1
ATOM 685 C C . LEU A 1 88 ? 16.618 5.834 -10.143 1.00 76.75 88 LEU A C 1
ATOM 687 O O . LEU A 1 88 ? 17.787 5.479 -10.243 1.00 76.75 88 LEU A O 1
ATOM 691 N N . SER A 1 89 ? 15.635 5.272 -10.843 1.00 69.81 89 SER A N 1
ATOM 692 C CA . SER A 1 89 ? 15.806 4.095 -11.688 1.00 69.81 89 SER A CA 1
ATOM 693 C C . SER A 1 89 ? 15.625 4.358 -13.187 1.00 69.81 89 SER A C 1
ATOM 695 O O . SER A 1 89 ? 15.484 3.407 -13.946 1.00 69.81 89 SER A O 1
ATOM 697 N N . ASP A 1 90 ? 15.575 5.620 -13.621 1.00 70.56 90 ASP A N 1
ATOM 698 C CA . ASP A 1 90 ? 15.403 6.019 -15.031 1.00 70.56 90 ASP A CA 1
ATOM 699 C C . ASP A 1 90 ? 14.092 5.546 -15.709 1.00 70.56 90 ASP A C 1
ATOM 701 O O . ASP A 1 90 ? 13.960 5.594 -16.933 1.00 70.56 90 ASP A O 1
ATOM 705 N N . PHE A 1 91 ? 13.061 5.169 -14.936 1.00 68.62 91 PHE A N 1
ATOM 706 C CA . PHE A 1 91 ? 11.737 4.767 -15.451 1.00 68.62 91 PHE A CA 1
ATOM 707 C C . PHE A 1 91 ? 10.617 5.765 -15.073 1.00 68.62 91 PHE A C 1
ATOM 709 O O . PHE A 1 91 ? 9.661 5.399 -14.380 1.00 68.62 91 PHE A O 1
ATOM 716 N N . PRO A 1 92 ? 10.656 7.027 -15.551 1.00 66.00 92 PRO A N 1
ATOM 717 C CA . PRO A 1 92 ? 9.702 8.066 -15.144 1.00 66.00 92 PRO A CA 1
ATOM 718 C C . PRO A 1 92 ? 8.257 7.762 -15.575 1.00 66.00 92 PRO A C 1
ATOM 720 O O . PRO A 1 92 ? 7.306 8.077 -14.861 1.00 66.00 92 PRO A O 1
ATOM 723 N N . TRP A 1 93 ? 8.079 7.086 -16.713 1.00 66.56 93 TRP A N 1
ATOM 724 C CA . TRP A 1 93 ? 6.762 6.730 -17.252 1.00 66.56 93 TRP A CA 1
ATOM 725 C C . TRP A 1 93 ? 6.031 5.674 -16.411 1.00 66.56 93 TRP A C 1
ATOM 727 O O . TRP A 1 93 ? 4.808 5.733 -16.285 1.00 66.56 93 TRP A O 1
ATOM 737 N N . ALA A 1 94 ? 6.768 4.755 -15.777 1.00 66.44 94 ALA A N 1
ATOM 738 C CA . ALA A 1 94 ? 6.203 3.779 -14.842 1.00 66.44 94 ALA A CA 1
ATOM 739 C C . ALA A 1 94 ? 5.736 4.441 -13.531 1.00 66.44 94 ALA A C 1
ATOM 741 O O . ALA A 1 94 ? 4.816 3.951 -12.875 1.00 66.44 94 ALA A O 1
ATOM 742 N N . GLY A 1 95 ? 6.323 5.591 -13.173 1.00 66.19 95 GLY A N 1
ATOM 743 C CA . GLY A 1 95 ? 5.922 6.389 -12.011 1.00 66.19 95 GLY A CA 1
ATOM 744 C C . GLY A 1 95 ? 4.508 6.957 -12.132 1.00 66.19 95 GLY A C 1
ATOM 745 O O . GLY A 1 95 ? 3.744 6.927 -11.167 1.00 66.19 95 GLY A O 1
ATOM 746 N N . LEU A 1 96 ? 4.115 7.390 -13.335 1.00 68.81 96 LEU A N 1
ATOM 747 C CA . LEU A 1 96 ? 2.743 7.831 -13.612 1.00 68.81 96 LEU A CA 1
ATOM 748 C C . LEU A 1 96 ? 1.735 6.695 -13.420 1.00 68.81 96 LEU A C 1
ATOM 750 O O . LEU A 1 96 ? 0.687 6.905 -12.820 1.00 68.81 96 LEU A O 1
ATOM 754 N N . SER A 1 97 ? 2.052 5.481 -13.871 1.00 68.19 97 SER A N 1
ATOM 755 C CA . SER A 1 97 ? 1.177 4.316 -13.674 1.00 68.19 97 SER A CA 1
ATOM 756 C C . SER A 1 97 ? 1.086 3.939 -12.192 1.00 68.19 97 SER A C 1
ATOM 758 O O . SER A 1 97 ? 0.001 3.651 -11.690 1.00 68.19 97 SER A O 1
ATOM 760 N N . ALA A 1 98 ? 2.209 4.007 -11.471 1.00 68.31 98 ALA A N 1
ATOM 761 C CA . ALA A 1 98 ? 2.263 3.731 -10.041 1.00 68.31 98 ALA A CA 1
ATOM 762 C C . ALA A 1 98 ? 1.407 4.706 -9.212 1.00 68.31 98 ALA A C 1
ATOM 764 O O . ALA A 1 98 ? 0.748 4.269 -8.271 1.00 68.31 98 ALA A O 1
ATOM 765 N N . LEU A 1 99 ? 1.334 5.989 -9.587 1.00 71.06 99 LEU A N 1
ATOM 766 C CA . LEU A 1 99 ? 0.445 6.983 -8.958 1.00 71.06 99 LEU A CA 1
ATOM 767 C C . LEU A 1 99 ? -1.027 6.547 -8.961 1.00 71.06 99 LEU A C 1
ATOM 769 O O . LEU A 1 99 ? -1.712 6.657 -7.943 1.00 71.06 99 LEU A O 1
ATOM 773 N N . PHE A 1 100 ? -1.502 6.019 -10.090 1.00 75.50 100 PHE A N 1
ATOM 774 C CA . PHE A 1 100 ? -2.886 5.566 -10.247 1.00 75.50 100 PHE A CA 1
ATOM 775 C C . PHE A 1 100 ? -3.152 4.175 -9.660 1.00 75.50 100 PHE A C 1
ATOM 777 O O . PHE A 1 100 ? -4.311 3.792 -9.523 1.00 75.50 100 PHE A O 1
ATOM 784 N N . LEU A 1 101 ? -2.114 3.422 -9.293 1.00 76.25 101 LEU A N 1
ATOM 785 C CA . LEU A 1 101 ? -2.251 2.089 -8.702 1.00 76.25 101 LEU A CA 1
ATOM 786 C C . LEU A 1 101 ? -2.089 2.129 -7.183 1.00 76.25 101 LEU A C 1
ATOM 788 O O . LEU A 1 101 ? -2.993 1.727 -6.454 1.00 76.25 101 LEU A O 1
ATOM 792 N N . VAL A 1 102 ? -0.973 2.670 -6.699 1.00 81.38 102 VAL A N 1
ATOM 793 C CA . VAL A 1 102 ? -0.559 2.586 -5.292 1.00 81.38 102 VAL A CA 1
ATOM 794 C C . VAL A 1 102 ? -1.507 3.362 -4.384 1.00 81.38 102 VAL A C 1
ATOM 796 O O . VAL A 1 102 ? -1.924 2.848 -3.344 1.00 81.38 102 VAL A O 1
ATOM 799 N N . LEU A 1 103 ? -1.893 4.579 -4.778 1.00 82.19 103 LEU A N 1
ATOM 800 C CA .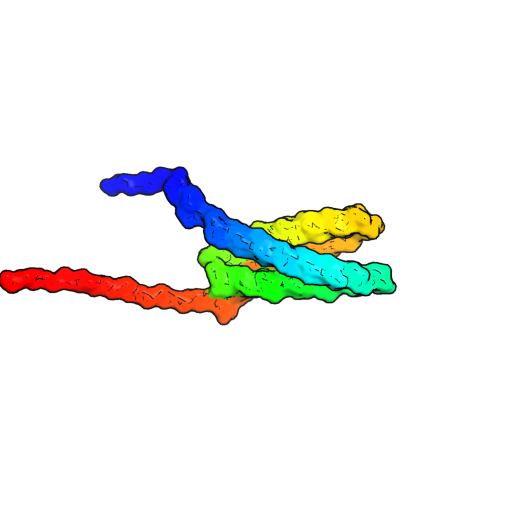 LEU A 1 103 ? -2.745 5.425 -3.949 1.00 82.19 103 LEU A CA 1
ATOM 801 C C . LEU A 1 103 ? -4.163 4.841 -3.797 1.00 82.19 103 LEU A C 1
ATOM 803 O O . LEU A 1 103 ? -4.595 4.654 -2.654 1.00 82.19 103 LEU A O 1
ATOM 807 N N . PRO A 1 104 ? -4.869 4.444 -4.878 1.00 83.56 104 PRO A N 1
ATOM 808 C CA . PRO A 1 104 ? -6.143 3.745 -4.741 1.00 83.56 104 PRO A CA 1
ATOM 809 C C . PRO A 1 104 ? -6.015 2.412 -4.006 1.00 83.56 104 PRO A C 1
ATOM 811 O O . PRO A 1 104 ? -6.859 2.123 -3.162 1.00 83.56 104 PRO A O 1
ATOM 814 N N . GLN A 1 105 ? -4.966 1.620 -4.261 1.00 84.38 105 GLN A N 1
ATOM 815 C CA . GLN A 1 105 ? -4.753 0.337 -3.579 1.00 84.38 105 GLN A CA 1
ATOM 816 C C . GLN A 1 105 ? -4.542 0.500 -2.074 1.00 84.38 105 GLN A C 1
ATOM 818 O O . GLN A 1 105 ? -5.065 -0.305 -1.303 1.00 84.38 105 GLN A O 1
ATOM 823 N N . GLY A 1 106 ? -3.830 1.542 -1.643 1.00 82.81 106 GLY A N 1
ATOM 824 C CA . GLY A 1 106 ? -3.638 1.831 -0.225 1.00 82.81 106 GLY A CA 1
ATOM 825 C C . GLY A 1 106 ? -4.943 2.209 0.473 1.00 82.81 106 GLY A C 1
ATOM 826 O O . GLY A 1 106 ? -5.262 1.662 1.532 1.00 82.81 106 GLY A O 1
ATOM 827 N N . VAL A 1 107 ? -5.739 3.085 -0.145 1.00 85.69 107 VAL A N 1
ATOM 828 C CA . VAL A 1 107 ? -7.045 3.502 0.394 1.00 85.69 107 VAL A CA 1
ATOM 829 C C . VAL A 1 107 ? -8.035 2.335 0.403 1.00 85.69 107 VAL A C 1
ATOM 831 O O . VAL A 1 107 ? -8.627 2.045 1.444 1.00 85.69 107 VAL A O 1
ATOM 834 N N . LEU A 1 108 ? -8.175 1.623 -0.720 1.00 87.00 108 LEU A N 1
ATOM 835 C CA . LEU A 1 108 ? -9.052 0.456 -0.850 1.00 87.00 108 LEU A CA 1
ATOM 836 C C . LEU A 1 108 ? -8.648 -0.662 0.101 1.00 87.00 108 LEU A C 1
ATOM 838 O O . LEU A 1 108 ? -9.518 -1.223 0.758 1.00 87.00 108 LEU A O 1
ATOM 842 N N . GLY A 1 109 ? -7.354 -0.965 0.209 1.00 86.88 109 GLY A N 1
ATOM 843 C CA . GLY A 1 109 ? -6.841 -1.977 1.126 1.00 86.88 109 GLY A CA 1
ATOM 844 C C . GLY A 1 109 ? -7.197 -1.638 2.570 1.00 86.88 109 GLY A C 1
ATOM 845 O O . GLY A 1 109 ? -7.782 -2.460 3.269 1.00 86.88 109 GLY A O 1
ATOM 846 N N . THR A 1 110 ? -6.934 -0.402 2.997 1.00 86.25 110 THR A N 1
ATOM 847 C CA . THR A 1 110 ? -7.223 0.053 4.370 1.00 86.25 110 THR A CA 1
ATOM 848 C C . THR A 1 110 ? -8.719 0.040 4.671 1.00 86.25 110 THR A C 1
ATOM 850 O O . THR A 1 110 ? -9.147 -0.410 5.737 1.00 86.25 110 THR A O 1
ATOM 853 N N . TRP A 1 111 ? -9.537 0.454 3.707 1.00 88.31 111 TRP A N 1
ATOM 854 C CA . TRP A 1 111 ? -10.988 0.367 3.808 1.00 88.31 111 TRP A CA 1
ATOM 855 C C . TRP A 1 111 ? -11.487 -1.086 3.876 1.00 88.31 111 TRP A C 1
ATOM 857 O O . TRP A 1 111 ? -12.298 -1.410 4.746 1.00 88.31 111 TRP A O 1
ATOM 867 N N . LEU A 1 112 ? -10.966 -1.984 3.028 1.00 88.56 112 LEU A N 1
ATOM 868 C CA . LEU A 1 112 ? -11.291 -3.415 3.060 1.00 88.56 112 LEU A CA 1
ATOM 869 C C . LEU A 1 112 ? -10.899 -4.036 4.402 1.00 88.56 112 LEU A C 1
ATOM 871 O O . LEU A 1 112 ? -11.672 -4.801 4.966 1.00 88.56 112 LEU A O 1
ATOM 875 N N . GLY A 1 113 ? -9.723 -3.695 4.927 1.00 84.88 113 GLY A N 1
ATOM 876 C CA . GLY A 1 113 ? -9.232 -4.190 6.210 1.00 84.88 113 GLY A CA 1
ATOM 877 C C . GLY A 1 113 ? -10.148 -3.834 7.371 1.00 84.88 113 GLY A C 1
ATOM 878 O O . GLY A 1 113 ? -10.480 -4.701 8.178 1.00 84.88 113 GLY A O 1
ATOM 879 N N . ALA A 1 114 ? -10.613 -2.585 7.405 1.00 84.56 114 ALA A N 1
ATOM 880 C CA . ALA A 1 114 ? -11.554 -2.122 8.419 1.00 84.56 114 ALA A CA 1
ATOM 881 C C . ALA A 1 114 ? -12.938 -2.776 8.283 1.00 84.56 114 ALA A C 1
ATOM 883 O O . ALA A 1 114 ? -13.621 -2.992 9.283 1.00 84.56 114 ALA A O 1
ATOM 884 N N . ARG A 1 115 ? -13.355 -3.110 7.054 1.00 83.12 115 ARG A N 1
ATOM 885 C CA . ARG A 1 115 ? -14.660 -3.726 6.781 1.00 83.12 115 ARG A CA 1
ATOM 886 C C . ARG A 1 115 ? -14.678 -5.239 7.014 1.00 83.12 115 ARG A C 1
ATOM 888 O O . ARG A 1 115 ? -15.679 -5.760 7.491 1.00 83.12 115 ARG A O 1
ATOM 895 N N . LEU A 1 116 ? -13.593 -5.935 6.675 1.00 83.94 116 LEU A N 1
ATOM 896 C CA . LEU A 1 116 ? -13.457 -7.387 6.838 1.00 83.94 116 LEU A CA 1
ATOM 897 C C . LEU A 1 116 ? -13.147 -7.792 8.280 1.00 83.94 116 LEU A C 1
ATOM 899 O O . LEU A 1 116 ? -13.502 -8.890 8.699 1.00 83.94 116 LEU A O 1
ATOM 903 N N . PHE A 1 117 ? -12.482 -6.919 9.035 1.00 76.06 117 PHE A N 1
ATOM 904 C CA . PHE A 1 117 ? -12.100 -7.178 10.418 1.00 76.06 117 PHE A CA 1
ATOM 905 C C . PHE A 1 117 ? -12.517 -5.999 11.294 1.00 76.06 117 PHE A C 1
ATOM 907 O O . PHE A 1 117 ? -11.650 -5.286 11.803 1.00 76.06 117 PHE A O 1
ATOM 914 N N . PRO A 1 118 ? -13.832 -5.767 11.468 1.00 65.06 118 PRO A N 1
ATOM 915 C CA . PRO A 1 118 ? -14.294 -4.764 12.408 1.00 65.06 118 PRO A CA 1
ATOM 916 C C . PRO A 1 118 ? -13.733 -5.137 13.779 1.00 65.06 118 PRO A C 1
ATOM 918 O O . PRO A 1 118 ? -14.001 -6.225 14.295 1.00 65.06 118 PRO A O 1
ATOM 921 N N . THR A 1 119 ? -12.901 -4.266 14.356 1.00 63.81 119 THR A N 1
ATOM 922 C CA . THR A 1 119 ? -12.485 -4.400 15.753 1.00 63.81 119 THR A CA 1
ATOM 923 C C . THR A 1 119 ? -13.746 -4.573 16.579 1.00 63.81 119 THR A C 1
ATOM 925 O O . THR A 1 119 ? -14.594 -3.681 16.585 1.00 63.81 119 THR A O 1
ATOM 928 N N . TRP A 1 120 ? -13.860 -5.748 17.199 1.00 50.28 120 TRP A N 1
ATOM 929 C CA . TRP A 1 120 ? -14.965 -6.162 18.051 1.00 50.28 120 TRP A CA 1
ATOM 930 C C . TRP A 1 120 ? -15.421 -4.979 18.912 1.00 50.28 120 TRP A C 1
ATOM 932 O O . TRP A 1 120 ? -14.549 -4.292 19.466 1.00 50.28 120 TRP A O 1
ATOM 942 N N . PRO A 1 121 ? -16.735 -4.696 19.010 1.00 53.59 121 PRO A N 1
ATOM 943 C CA . PRO A 1 121 ? -17.215 -3.643 19.885 1.00 53.59 121 PRO A CA 1
ATOM 944 C C . PRO A 1 121 ? -16.621 -3.901 21.265 1.00 53.59 121 PRO A C 1
ATOM 946 O O . PRO A 1 121 ? -16.727 -5.003 21.809 1.00 53.59 121 PRO A O 1
ATOM 949 N N . ARG A 1 122 ? -15.897 -2.894 21.762 1.00 52.03 122 ARG A N 1
ATOM 950 C CA . ARG A 1 122 ? -15.351 -2.856 23.117 1.00 52.03 122 ARG A CA 1
ATOM 951 C C . ARG A 1 122 ? -16.487 -3.337 24.030 1.00 52.03 122 ARG A C 1
ATOM 953 O O . ARG A 1 122 ? -17.573 -2.763 23.909 1.00 52.03 122 ARG A O 1
ATOM 960 N N . PRO A 1 123 ? -16.302 -4.404 24.835 1.00 49.31 123 PRO A N 1
ATOM 961 C CA . PRO A 1 123 ? -17.357 -4.840 25.735 1.00 49.31 123 PRO A CA 1
ATOM 962 C C . PRO A 1 123 ? -17.803 -3.605 26.516 1.00 49.31 123 PRO A C 1
ATOM 964 O O . PRO A 1 123 ? -16.916 -2.831 26.901 1.00 49.31 123 PRO A O 1
ATOM 967 N N . PRO A 1 124 ? -19.120 -3.368 26.656 1.00 54.28 124 PRO A N 1
ATOM 968 C CA . PRO A 1 124 ? -19.603 -2.225 27.407 1.00 54.28 124 PRO A CA 1
ATOM 969 C C . PRO A 1 124 ?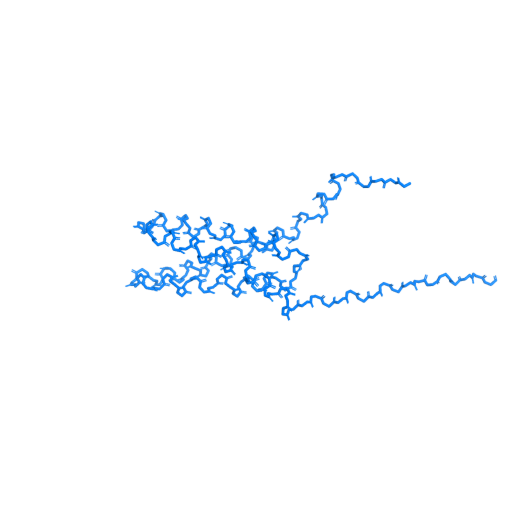 -18.878 -2.252 28.746 1.00 54.28 124 PRO A C 1
ATOM 971 O O . PRO A 1 124 ? -18.880 -3.273 29.440 1.00 54.28 124 PRO A O 1
ATOM 974 N N . GLU A 1 125 ? -18.153 -1.170 29.028 1.00 56.25 125 GLU A N 1
ATOM 975 C CA . GLU A 1 125 ? -17.693 -0.856 30.371 1.00 56.25 125 GLU A CA 1
ATOM 976 C C . GLU A 1 125 ? -18.935 -1.057 31.229 1.00 56.25 125 GLU A C 1
ATOM 978 O O . GLU A 1 125 ? -19.960 -0.429 30.963 1.00 56.25 125 GLU A O 1
ATOM 983 N N . LYS A 1 126 ? -18.912 -2.068 32.106 1.00 53.53 126 LYS A N 1
ATOM 984 C CA . LYS A 1 126 ? -20.024 -2.312 33.014 1.00 53.53 126 LYS A CA 1
ATOM 985 C C . LYS A 1 126 ? -20.289 -0.961 33.659 1.00 53.53 126 LYS A C 1
ATOM 987 O O . LYS A 1 126 ? -19.382 -0.430 34.293 1.00 53.53 126 LYS A O 1
ATOM 992 N N . GLU A 1 127 ? -21.481 -0.410 33.437 1.00 51.97 127 GLU A N 1
ATOM 993 C CA . GLU A 1 127 ? -22.065 0.539 34.369 1.00 51.97 127 GLU A CA 1
ATOM 994 C C . GLU A 1 127 ? -21.944 -0.160 35.717 1.00 51.97 127 GLU A C 1
ATOM 996 O O . GLU A 1 127 ? -22.627 -1.149 35.998 1.00 51.97 127 GLU A O 1
ATOM 1001 N N . GLU A 1 128 ? -20.928 0.247 36.469 1.00 55.97 128 GLU A N 1
ATOM 1002 C CA . GLU A 1 128 ? -20.739 -0.094 37.858 1.00 55.97 128 GLU A CA 1
ATOM 1003 C C . GLU A 1 128 ? -21.902 0.615 38.528 1.00 55.97 128 GLU A C 1
ATOM 1005 O O . GLU A 1 128 ? -21.841 1.798 38.844 1.00 55.97 128 GLU A O 1
ATOM 1010 N N . GLY A 1 129 ? -23.039 -0.085 38.498 1.00 53.47 129 GLY A N 1
ATOM 1011 C CA . GLY A 1 129 ? -24.307 0.427 38.947 1.00 53.47 129 GLY A CA 1
ATOM 1012 C C . GLY A 1 129 ? -24.103 0.968 40.342 1.00 53.47 129 GLY A C 1
ATOM 1013 O O . GLY A 1 129 ? -23.574 0.265 41.205 1.00 53.47 129 GLY A O 1
ATOM 1014 N N . ASP A 1 130 ? -24.513 2.219 40.506 1.00 52.50 130 ASP A N 1
ATOM 1015 C CA . ASP A 1 130 ? -24.858 2.837 41.769 1.00 52.50 130 ASP A CA 1
ATOM 1016 C C . ASP A 1 130 ? -25.642 1.827 42.620 1.00 52.50 130 ASP A C 1
ATOM 1018 O O . ASP A 1 130 ? -26.863 1.702 42.516 1.00 52.50 130 ASP A O 1
ATOM 1022 N N . VAL A 1 131 ? -24.933 1.051 43.438 1.00 60.78 131 VAL A N 1
ATOM 1023 C CA . VAL A 1 131 ? -25.521 0.323 44.554 1.00 60.78 131 VAL A CA 1
ATOM 1024 C C . VAL A 1 131 ? -25.545 1.339 45.691 1.00 60.78 131 VAL A C 1
ATOM 1026 O O . VAL A 1 131 ? -24.481 1.639 46.239 1.00 60.78 131 VAL A O 1
ATOM 1029 N N . PRO A 1 132 ? -26.706 1.926 46.040 1.00 56.59 132 PRO A N 1
ATOM 1030 C CA . PRO A 1 132 ? -26.768 2.788 47.207 1.00 56.59 132 PRO A CA 1
ATOM 1031 C C . PRO A 1 132 ? -26.423 1.951 48.452 1.00 56.59 132 PRO A C 1
ATOM 1033 O O . PRO A 1 132 ? -26.898 0.815 48.570 1.00 56.59 132 PRO A O 1
ATOM 1036 N N . PRO A 1 133 ? -25.576 2.463 49.363 1.00 71.25 133 PRO A N 1
ATOM 1037 C CA . PRO A 1 133 ? -25.257 1.757 50.597 1.00 71.25 133 PRO A CA 1
ATOM 1038 C C . PRO A 1 133 ? -26.505 1.628 51.498 1.00 71.25 133 PRO A C 1
ATOM 1040 O O . PRO A 1 133 ? -27.397 2.477 51.405 1.00 71.25 133 PRO A O 1
ATOM 1043 N N . PRO A 1 134 ? -26.577 0.568 52.331 1.00 70.38 134 PRO A N 1
ATOM 1044 C CA . PRO A 1 134 ? -27.709 0.284 53.218 1.00 70.38 134 PRO A CA 1
ATOM 1045 C C . PRO A 1 134 ? -27.885 1.308 54.345 1.00 70.38 134 PRO A C 1
ATOM 1047 O O . PRO A 1 134 ? -26.872 1.902 54.784 1.00 70.38 134 PRO A O 1
#

Foldseek 3Di:
DDDPDPVVVPVVPPDPLVVLLVVLLVVLLVQLVVQVVVCVVPVVSNVVSLVSLQQSLLVSLLPDPCLQVSLQSSLVSNLVSVCVVCVVVVNNVVSVVSNVRSSCSSSNSNVNNCVVRVPPPDPPPPPPDPPDDD

Radius of gyration: 20.13 Å; chains: 1; bounding box: 44×32×70 Å